Protein AF-0000000072250813 (afdb_homodimer)

InterPro domains:
  IPR006442 Type II toxin-antitoxin system, antitoxin Phd/YefM [PF02604] (1-56)
  IPR036165 YefM-like superfamily [SSF143120] (1-60)

pLDDT: mean 92.55, std 10.42, range [35.38, 98.5]

Nearest PDB structures (foldseek):
  4zm2-assembly1_B  TM=9.392E-01  e=2.083E-05  Punavirus P1
  3k33-assembly1_B-2  TM=9.148E-01  e=3.356E-05  Punavirus P1
  3k33-assembly1_C-2  TM=9.283E-01  e=1.845E-04  Punavirus P1
  4zlx-assembly1_B  TM=9.998E-01  e=5.493E-04  Punavirus P1
  3k33-assembly1_D-2  TM=9.605E-01  e=3.906E-04  Punavirus P1

Foldseek 3Di:
DAEEEPVVCVVPVVVQVVVQVVPDKYWYHYDVDDIDIDHDPVVVVVVVVVVVVVVVVVPPPD/DAEEEPVVCVVPVVVQVVCQVVPDKYWYHYDVDDIDIDHDPVVVVVVVVVVVVVVCVVVPPD

Secondary structure (DSSP, 8-state):
-EEEEHHHHHHTHHHHHHHHHTT--EEEEETTEEEEEEEEHHHHHHHHHHHHHHHHHHH---/-EEEEHHHHHHTHHHHHHHHHTT--EEEEETTEEEEEEEEHHHHHHHHHHHHHHHHHHH---

Radius of gyration: 15.54 Å; Cα contacts (8 Å, |Δi|>4): 182; chains: 2; bounding box: 32×51×37 Å

Structure (mmCIF, N/CA/C/O backbone):
data_AF-0000000072250813-model_v1
#
loop_
_entity.id
_entity.type
_entity.pdbx_description
1 polymer Antitoxin
#
loop_
_atom_site.group_PDB
_atom_site.id
_atom_site.type_symbol
_atom_site.label_atom_id
_atom_site.label_alt_id
_atom_site.label_comp_id
_atom_site.label_asym_id
_atom_site.label_entity_id
_atom_site.label_seq_id
_atom_site.pdbx_PDB_ins_code
_atom_site.Cartn_x
_atom_site.Cartn_y
_atom_site.Cartn_z
_atom_site.occupancy
_atom_site.B_iso_or_equiv
_atom_site.auth_seq_id
_atom_site.auth_comp_id
_atom_site.auth_asym_id
_atom_site.auth_atom_id
_atom_site.pdbx_PDB_model_num
ATOM 1 N N . MET A 1 1 ? 8.945 -2.422 9.586 1 83.25 1 MET A N 1
ATOM 2 C CA . MET A 1 1 ? 8.352 -2.754 8.297 1 83.25 1 MET A CA 1
ATOM 3 C C . MET A 1 1 ? 8.914 -4.066 7.758 1 83.25 1 MET A C 1
ATOM 5 O O . MET A 1 1 ? 10.117 -4.293 7.805 1 83.25 1 MET A O 1
ATOM 9 N N . GLU A 1 2 ? 8.039 -5.035 7.336 1 92.62 2 GLU A N 1
ATOM 10 C CA . GLU A 1 2 ? 8.453 -6.305 6.742 1 92.62 2 GLU A CA 1
ATOM 11 C C . GLU A 1 2 ? 8.789 -6.137 5.262 1 92.62 2 GLU A C 1
ATOM 13 O O . GLU A 1 2 ? 8.18 -5.32 4.57 1 92.62 2 GLU A O 1
ATOM 18 N N . GLN A 1 3 ? 9.781 -6.914 4.879 1 96.88 3 GLN A N 1
ATOM 19 C CA . GLN A 1 3 ? 10.133 -6.879 3.465 1 96.88 3 GLN A CA 1
ATOM 20 C C . GLN A 1 3 ? 10.141 -8.281 2.865 1 96.88 3 GLN A C 1
ATOM 22 O O . GLN A 1 3 ? 10.5 -9.25 3.537 1 96.88 3 GLN A O 1
ATOM 27 N N . ILE A 1 4 ? 9.75 -8.398 1.655 1 97.5 4 ILE A N 1
ATOM 28 C CA . ILE A 1 4 ? 9.68 -9.656 0.926 1 97.5 4 ILE A CA 1
ATOM 29 C C . ILE A 1 4 ? 9.969 -9.422 -0.553 1 97.5 4 ILE A C 1
ATOM 31 O O . ILE A 1 4 ? 9.688 -8.336 -1.078 1 97.5 4 ILE A O 1
ATOM 35 N N . ASN A 1 5 ? 10.609 -10.383 -1.228 1 97.69 5 ASN A N 1
ATOM 36 C CA . ASN A 1 5 ? 10.867 -10.172 -2.648 1 97.69 5 ASN A CA 1
ATOM 37 C C . ASN A 1 5 ? 9.641 -10.531 -3.494 1 97.69 5 ASN A C 1
ATOM 39 O O . ASN A 1 5 ? 8.688 -11.133 -2.994 1 97.69 5 ASN A O 1
ATOM 43 N N . TYR A 1 6 ? 9.672 -10.117 -4.656 1 96.75 6 TYR A N 1
ATOM 44 C CA . TYR A 1 6 ? 8.57 -10.266 -5.598 1 96.75 6 TYR A CA 1
ATOM 45 C C . TYR A 1 6 ? 8.102 -11.719 -5.668 1 96.75 6 TYR A C 1
ATOM 47 O O . TYR A 1 6 ? 6.914 -12 -5.512 1 96.75 6 TYR A O 1
ATOM 55 N N . ALA A 1 7 ? 9.07 -12.664 -5.883 1 95.69 7 ALA A N 1
ATOM 56 C CA . ALA A 1 7 ? 8.758 -14.078 -6.074 1 95.69 7 ALA A CA 1
ATOM 57 C C . ALA A 1 7 ? 8.047 -14.656 -4.852 1 95.69 7 ALA A C 1
ATOM 59 O O . ALA A 1 7 ? 7.02 -15.328 -4.984 1 95.69 7 ALA A O 1
ATOM 60 N N . ASN A 1 8 ? 8.547 -14.375 -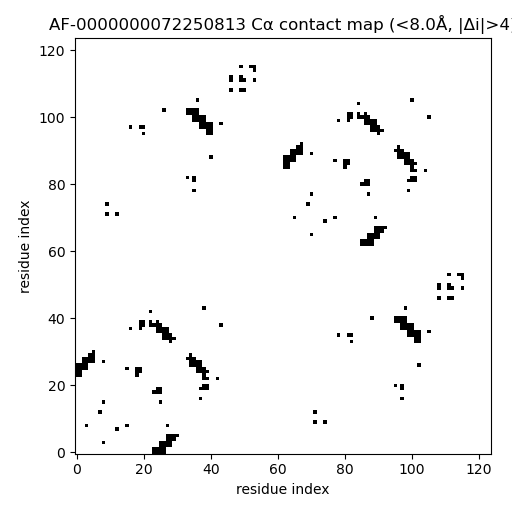3.701 1 96.94 8 ASN A N 1
ATOM 61 C CA . ASN A 1 8 ? 7.977 -14.891 -2.463 1 96.94 8 ASN A CA 1
ATOM 62 C C . ASN A 1 8 ? 6.637 -14.227 -2.15 1 96.94 8 ASN A C 1
ATOM 64 O O . ASN A 1 8 ? 5.719 -14.883 -1.648 1 96.94 8 ASN A O 1
ATOM 68 N N . ALA A 1 9 ? 6.504 -12.977 -2.441 1 97.31 9 ALA A N 1
ATOM 69 C CA . ALA A 1 9 ? 5.246 -12.266 -2.227 1 97.31 9 ALA A CA 1
ATOM 70 C C . ALA A 1 9 ? 4.125 -12.867 -3.07 1 97.31 9 ALA A C 1
ATOM 72 O O . ALA A 1 9 ? 3.021 -13.094 -2.572 1 97.31 9 ALA A O 1
ATOM 73 N N . ARG A 1 10 ? 4.492 -13.062 -4.32 1 94.88 10 ARG A N 1
ATOM 74 C CA . ARG A 1 10 ? 3.51 -13.648 -5.227 1 94.88 10 ARG A CA 1
ATOM 75 C C . ARG A 1 10 ? 3.092 -15.039 -4.766 1 94.88 10 ARG A C 1
ATOM 77 O O . ARG A 1 10 ? 1.902 -15.359 -4.758 1 94.88 10 ARG A O 1
ATOM 84 N N . SER A 1 11 ? 4.008 -15.844 -4.34 1 95.81 11 SER A N 1
ATOM 85 C CA . SER A 1 11 ? 3.738 -17.234 -3.975 1 95.81 11 SER A CA 1
ATOM 86 C C . SER A 1 11 ? 2.973 -17.312 -2.66 1 95.81 11 SER A C 1
ATOM 88 O O . SER A 1 11 ? 2.242 -18.281 -2.424 1 95.81 11 SER A O 1
ATOM 90 N N . GLN A 1 12 ? 3.178 -16.344 -1.8 1 96.31 12 GLN A N 1
ATOM 91 C CA . GLN A 1 12 ? 2.51 -16.328 -0.503 1 96.31 12 GLN A CA 1
ATOM 92 C C . GLN A 1 12 ? 1.625 -15.102 -0.352 1 96.31 12 GLN A C 1
ATOM 94 O O . GLN A 1 12 ? 1.564 -14.5 0.724 1 96.31 12 GLN A O 1
ATOM 99 N N . PHE A 1 13 ? 0.929 -14.781 -1.317 1 96.62 13 PHE A N 1
ATOM 100 C CA . PHE A 1 13 ? 0.201 -13.516 -1.39 1 96.62 13 PHE A CA 1
ATOM 101 C C . PHE A 1 13 ? -0.868 -13.445 -0.306 1 96.62 13 PHE A C 1
ATOM 103 O O . PHE A 1 13 ? -1.038 -12.406 0.337 1 96.62 13 PHE A O 1
ATOM 110 N N . SER A 1 14 ? -1.554 -14.492 -0.094 1 95 14 SER A N 1
ATOM 111 C CA . SER A 1 14 ? -2.588 -14.516 0.935 1 95 14 SER A CA 1
ATOM 112 C C . SER A 1 14 ? -2.012 -14.195 2.309 1 95 14 SER A C 1
ATOM 114 O O . SER A 1 14 ? -2.592 -13.414 3.062 1 95 14 SER A O 1
ATOM 116 N N . LYS A 1 15 ? -0.861 -14.789 2.643 1 95.75 15 LYS A N 1
ATOM 117 C CA . LYS A 1 15 ? -0.196 -14.539 3.918 1 95.75 15 LYS A CA 1
ATOM 118 C C . LYS A 1 15 ? 0.239 -13.078 4.035 1 95.75 15 LYS A C 1
ATOM 120 O O . LYS A 1 15 ? 0.117 -12.469 5.102 1 95.75 15 LYS A O 1
ATOM 125 N N . VAL A 1 16 ? 0.756 -12.555 2.979 1 96.69 16 VAL A N 1
ATOM 126 C CA . VAL A 1 16 ? 1.194 -11.164 2.947 1 96.69 16 VAL A CA 1
ATOM 127 C C . VAL A 1 16 ? 0.007 -10.234 3.211 1 96.69 16 VAL A C 1
ATOM 129 O O . VAL A 1 16 ? 0.104 -9.305 4.012 1 96.69 16 VAL A O 1
ATOM 132 N N . MET A 1 17 ? -1.077 -10.508 2.582 1 96.31 17 MET A N 1
ATOM 133 C CA . MET A 1 17 ? -2.279 -9.695 2.758 1 96.31 17 MET A CA 1
ATOM 134 C C . MET A 1 17 ? -2.758 -9.742 4.203 1 96.31 17 MET A C 1
ATOM 136 O O . MET A 1 17 ? -3.156 -8.719 4.762 1 96.31 17 MET A O 1
ATOM 140 N N . GLU A 1 18 ? -2.736 -10.914 4.789 1 95.06 18 GLU A N 1
ATOM 141 C CA . GLU A 1 18 ? -3.166 -11.062 6.176 1 95.06 18 GLU A CA 1
ATOM 142 C C . GLU A 1 18 ?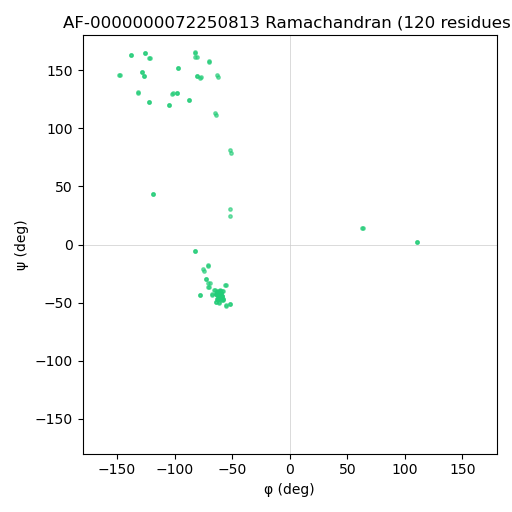 -2.297 -10.227 7.117 1 95.06 18 GLU A C 1
ATOM 144 O O . GLU A 1 18 ? -2.797 -9.648 8.086 1 95.06 18 GLU A O 1
ATOM 149 N N . ARG A 1 19 ? -1.044 -10.203 6.871 1 95.38 19 ARG A N 1
ATOM 150 C CA . ARG A 1 19 ? -0.118 -9.406 7.668 1 95.38 19 ARG A CA 1
ATOM 151 C C . ARG A 1 19 ? -0.463 -7.926 7.594 1 95.38 19 ARG A C 1
ATOM 153 O O . ARG A 1 19 ? -0.404 -7.215 8.602 1 95.38 19 ARG A O 1
ATOM 160 N N . VAL A 1 20 ? -0.786 -7.52 6.445 1 96.31 20 VAL A N 1
ATOM 161 C CA . VAL A 1 20 ? -1.133 -6.125 6.199 1 96.31 20 VAL A CA 1
ATOM 162 C C . VAL A 1 20 ? -2.412 -5.77 6.953 1 96.31 20 VAL A C 1
ATOM 164 O O . VAL A 1 20 ? -2.525 -4.676 7.516 1 96.31 20 VAL A O 1
ATOM 167 N N . LEU A 1 21 ? -3.336 -6.656 6.984 1 95.62 21 LEU A N 1
ATOM 168 C CA . LEU A 1 21 ? -4.617 -6.418 7.641 1 95.62 21 LEU A CA 1
ATOM 169 C C . LEU A 1 21 ? -4.449 -6.383 9.156 1 95.62 21 LEU A C 1
ATOM 171 O O . LEU A 1 21 ? -5.305 -5.848 9.867 1 95.62 21 LEU A O 1
ATOM 175 N N . LEU A 1 22 ? -3.312 -6.934 9.602 1 93.94 22 LEU A N 1
ATOM 176 C CA . LEU A 1 22 ? -2.996 -6.871 11.023 1 93.94 22 LEU A CA 1
ATOM 177 C C . LEU A 1 22 ? -2.359 -5.531 11.383 1 93.94 22 LEU A C 1
ATOM 179 O O . LEU A 1 22 ? -2.086 -5.262 12.555 1 93.94 22 LEU A O 1
ATOM 183 N N . GLY A 1 23 ? -2.115 -4.746 10.375 1 92.19 23 GLY A N 1
ATOM 184 C CA . GLY A 1 23 ? -1.635 -3.4 10.656 1 92.19 23 GLY A CA 1
ATOM 185 C C . GLY A 1 23 ? -0.187 -3.189 10.25 1 92.19 23 GLY A C 1
ATOM 186 O O . GLY A 1 23 ? 0.358 -2.098 10.422 1 92.19 23 GLY A O 1
ATOM 187 N N . TYR A 1 24 ? 0.401 -4.18 9.68 1 93.56 24 TYR A N 1
ATOM 188 C CA . TYR A 1 24 ? 1.808 -4.09 9.305 1 93.56 24 TYR A CA 1
ATOM 189 C C . TYR A 1 24 ? 1.958 -3.836 7.809 1 93.56 24 TYR A C 1
ATOM 191 O O . TYR A 1 24 ? 1.367 -4.547 6.988 1 93.56 24 TYR A O 1
ATOM 199 N N . ALA A 1 25 ? 2.738 -2.846 7.461 1 97.44 25 ALA A N 1
ATOM 200 C CA . ALA A 1 25 ? 3.066 -2.629 6.055 1 97.44 25 ALA A CA 1
ATOM 201 C C . ALA A 1 25 ? 4.117 -3.625 5.574 1 97.44 25 ALA A C 1
ATOM 203 O O . ALA A 1 25 ? 5.02 -3.994 6.332 1 97.44 25 ALA A O 1
ATOM 204 N N . VAL A 1 26 ? 3.92 -4.023 4.285 1 98.25 26 VAL A N 1
ATOM 205 C CA . VAL A 1 26 ? 4.875 -4.977 3.73 1 98.25 26 VAL A CA 1
ATOM 206 C C . VAL A 1 26 ? 5.516 -4.391 2.473 1 98.25 26 VAL A C 1
ATOM 208 O O . VAL A 1 26 ? 4.816 -4.043 1.518 1 98.25 26 VAL A O 1
ATOM 211 N N . LYS A 1 27 ? 6.848 -4.297 2.502 1 98.44 27 LYS A N 1
ATOM 212 C CA . LYS A 1 27 ? 7.602 -3.842 1.336 1 98.44 27 LYS A CA 1
ATOM 213 C C . LYS A 1 27 ? 7.941 -5.008 0.414 1 98.44 27 LYS A C 1
ATOM 215 O O . LYS A 1 27 ? 8.508 -6.012 0.855 1 98.44 27 LYS A O 1
ATOM 220 N N . ILE A 1 28 ? 7.543 -4.875 -0.806 1 98.31 28 ILE A N 1
ATOM 221 C CA . ILE A 1 28 ? 7.832 -5.895 -1.807 1 98.31 28 ILE A CA 1
ATOM 222 C C . ILE A 1 28 ? 8.938 -5.41 -2.738 1 98.31 28 ILE A C 1
ATOM 224 O O . ILE A 1 28 ? 8.773 -4.414 -3.441 1 98.31 28 ILE A O 1
ATOM 228 N N . THR A 1 29 ? 10.016 -6.117 -2.775 1 97.94 29 THR A N 1
ATOM 229 C CA . THR A 1 29 ? 11.18 -5.727 -3.562 1 97.94 29 THR A CA 1
ATOM 230 C C . THR A 1 29 ? 11.188 -6.449 -4.906 1 97.94 29 THR A C 1
ATOM 232 O O . THR A 1 29 ? 10.672 -7.562 -5.023 1 97.94 29 THR A O 1
ATOM 235 N N . ARG A 1 30 ? 11.797 -5.77 -5.848 1 94.62 30 ARG A N 1
ATOM 236 C CA . ARG A 1 30 ? 11.945 -6.309 -7.199 1 94.62 30 ARG A CA 1
ATOM 237 C C . ARG A 1 30 ? 13.398 -6.246 -7.656 1 94.62 30 ARG A C 1
ATOM 239 O O . ARG A 1 30 ? 14.148 -5.367 -7.238 1 94.62 30 ARG A O 1
ATOM 246 N N . LYS A 1 31 ? 13.711 -7.16 -8.43 1 92 31 LYS A N 1
ATOM 247 C CA . LYS A 1 31 ? 15.086 -7.168 -8.922 1 92 31 LYS A CA 1
ATOM 248 C C . LYS A 1 31 ? 15.367 -5.941 -9.781 1 92 31 LYS A C 1
ATOM 250 O O . LYS A 1 31 ? 14.727 -5.738 -10.82 1 92 31 LYS A O 1
ATOM 255 N N . GLU A 1 32 ? 16.203 -5.074 -9.328 1 91 32 GLU A N 1
ATOM 256 C CA . GLU A 1 32 ? 16.703 -3.893 -10.031 1 91 32 GLU A CA 1
ATOM 257 C C . GLU A 1 32 ? 15.562 -2.926 -10.352 1 91 32 GLU A C 1
ATOM 259 O O . GLU A 1 32 ? 15.641 -2.16 -11.312 1 91 32 GLU A O 1
ATOM 264 N N . LYS A 1 33 ? 14.492 -3.139 -9.742 1 91.06 33 LYS A N 1
ATOM 265 C CA . LYS A 1 33 ? 13.352 -2.248 -9.938 1 91.06 33 LYS A CA 1
ATOM 266 C C . LYS A 1 33 ? 12.906 -1.627 -8.617 1 91.06 33 LYS A C 1
ATOM 268 O O . LYS A 1 33 ? 13.297 -2.09 -7.547 1 91.06 33 LYS A O 1
ATOM 273 N N . ASP A 1 34 ? 12.195 -0.57 -8.766 1 94.19 34 ASP A N 1
ATOM 274 C CA . ASP A 1 34 ? 11.695 0.108 -7.578 1 94.19 34 ASP A CA 1
ATOM 275 C C . ASP A 1 34 ? 10.742 -0.791 -6.793 1 94.19 34 ASP A C 1
ATOM 277 O O . ASP A 1 34 ? 9.938 -1.52 -7.387 1 94.19 34 ASP A O 1
ATOM 281 N N . ALA A 1 35 ? 10.789 -0.651 -5.52 1 97.31 35 ALA A N 1
ATOM 282 C CA . ALA A 1 35 ? 9.938 -1.441 -4.637 1 97.31 35 ALA A CA 1
ATOM 283 C C . ALA A 1 35 ? 8.547 -0.831 -4.527 1 97.31 35 ALA A C 1
ATOM 285 O O . ALA A 1 35 ? 8.336 0.327 -4.898 1 97.31 35 ALA A O 1
ATOM 286 N N . VAL A 1 36 ? 7.605 -1.675 -4.07 1 98.06 36 VAL A N 1
ATOM 287 C CA . VAL A 1 36 ? 6.246 -1.244 -3.766 1 98.06 36 VAL A CA 1
ATOM 288 C C . VAL A 1 36 ? 5.887 -1.64 -2.336 1 98.06 36 VAL A C 1
ATOM 290 O O . VAL A 1 36 ? 6.586 -2.445 -1.714 1 98.06 36 VAL A O 1
ATOM 293 N N . VAL A 1 37 ? 4.844 -1.063 -1.819 1 98.25 37 VAL A N 1
ATOM 294 C CA . VAL A 1 37 ? 4.445 -1.317 -0.438 1 98.25 37 VAL A CA 1
ATOM 295 C C . VAL A 1 37 ? 2.953 -1.631 -0.376 1 98.25 37 VAL A C 1
ATOM 297 O O . VAL A 1 37 ? 2.143 -0.937 -0.993 1 98.25 37 VAL A O 1
ATOM 300 N N . LEU A 1 38 ? 2.658 -2.682 0.291 1 98.5 38 LEU A N 1
ATOM 301 C CA . LEU A 1 38 ? 1.278 -3.096 0.527 1 98.5 38 LEU A CA 1
ATOM 302 C C . LEU A 1 38 ? 0.801 -2.637 1.901 1 98.5 38 LEU A C 1
ATOM 304 O O . LEU A 1 38 ? 1.485 -2.852 2.904 1 98.5 38 LEU A O 1
ATOM 308 N N . ILE A 1 39 ? -0.375 -1.999 1.916 1 97.62 39 ILE A N 1
ATOM 309 C CA . ILE A 1 39 ? -0.957 -1.5 3.158 1 97.62 39 ILE A CA 1
ATOM 310 C C . ILE A 1 39 ? -2.455 -1.794 3.18 1 97.62 39 ILE A C 1
ATOM 312 O O . ILE A 1 39 ? -3.049 -2.102 2.145 1 97.62 39 ILE A O 1
ATOM 316 N N . SER A 1 40 ? -3.051 -1.72 4.371 1 97.69 40 SER A N 1
ATOM 317 C CA . SER A 1 40 ? -4.492 -1.917 4.465 1 97.69 40 SER A CA 1
ATOM 318 C C . SER A 1 40 ? -5.254 -0.748 3.848 1 97.69 40 SER A C 1
ATOM 320 O O . SER A 1 40 ? -4.719 0.359 3.74 1 97.69 40 SER A O 1
ATOM 322 N N . GLU A 1 41 ? -6.449 -1.033 3.475 1 96.88 41 GLU A N 1
ATOM 323 C CA . GLU A 1 41 ? -7.293 0.055 2.988 1 96.88 41 GLU A CA 1
ATOM 324 C C . GLU A 1 41 ? -7.449 1.146 4.043 1 96.88 41 GLU A C 1
ATOM 326 O O . GLU A 1 41 ? -7.434 2.336 3.719 1 96.88 41 GLU A O 1
ATOM 331 N N . LYS A 1 42 ? -7.586 0.741 5.242 1 95.5 42 LYS A N 1
ATOM 332 C CA . LYS A 1 42 ? -7.719 1.69 6.344 1 95.5 42 LYS A CA 1
ATOM 333 C C . LYS A 1 42 ? -6.508 2.619 6.418 1 95.5 42 LYS A C 1
ATOM 335 O O . LYS A 1 42 ? -6.66 3.836 6.539 1 95.5 42 LYS A O 1
ATOM 340 N N . ALA A 1 43 ? -5.371 2.066 6.355 1 95.31 43 ALA A N 1
ATOM 341 C CA . ALA A 1 43 ? -4.137 2.848 6.391 1 95.31 43 ALA A CA 1
ATOM 342 C C . ALA A 1 43 ? -4.07 3.816 5.215 1 95.31 43 ALA A C 1
ATOM 344 O O . ALA A 1 43 ? -3.629 4.957 5.367 1 95.31 43 ALA A O 1
ATOM 345 N N . TYR A 1 44 ? -4.492 3.355 4.113 1 96.31 44 TYR A N 1
ATOM 346 C CA . TYR A 1 44 ? -4.477 4.195 2.922 1 96.31 44 TYR A CA 1
ATOM 347 C C . TYR A 1 44 ? -5.387 5.406 3.096 1 96.31 44 TYR A C 1
ATOM 349 O O . TYR A 1 44 ? -5.039 6.516 2.691 1 96.31 44 TYR A O 1
ATOM 357 N N . LEU A 1 45 ? -6.52 5.184 3.652 1 95.44 45 LEU A N 1
ATOM 358 C CA . LEU A 1 45 ? -7.449 6.277 3.914 1 95.44 45 LEU A CA 1
ATOM 359 C C . LEU A 1 45 ? -6.848 7.277 4.895 1 95.44 45 LEU A C 1
ATOM 361 O O . LEU A 1 45 ? -7.016 8.492 4.734 1 95.44 45 LEU A O 1
ATOM 365 N N . GLU A 1 46 ? -6.191 6.75 5.867 1 93.75 46 GLU A N 1
ATOM 366 C CA . GLU A 1 46 ? -5.473 7.621 6.797 1 93.75 46 GLU A CA 1
ATOM 367 C C . GLU A 1 46 ? -4.434 8.469 6.066 1 93.75 46 GLU A C 1
ATOM 369 O O . GLU A 1 46 ? -4.27 9.648 6.367 1 93.75 46 GLU A O 1
ATOM 374 N N . TYR A 1 47 ? -3.693 7.844 5.176 1 94.12 47 TYR A N 1
ATOM 375 C CA . TYR A 1 47 ? -2.715 8.516 4.332 1 94.12 47 TYR A CA 1
ATOM 376 C C . TYR A 1 47 ? -3.359 9.656 3.553 1 94.12 47 TYR A C 1
ATOM 378 O O . TYR A 1 47 ? -2.887 10.797 3.6 1 94.12 47 TYR A O 1
ATOM 386 N N . LYS A 1 48 ? -4.418 9.383 2.861 1 94.81 48 LYS A N 1
ATOM 387 C CA . LYS A 1 48 ? -5.094 10.398 2.066 1 94.81 48 LYS A CA 1
ATOM 388 C C . LYS A 1 48 ? -5.578 11.555 2.945 1 94.81 48 LYS A C 1
ATOM 390 O O . LYS A 1 48 ? -5.461 12.719 2.568 1 94.81 48 LYS A O 1
ATOM 395 N N . ASN A 1 49 ? -6.098 11.242 4.074 1 95.81 49 ASN A N 1
ATOM 396 C CA . ASN A 1 49 ? -6.566 12.25 5.02 1 95.81 49 ASN A CA 1
ATOM 397 C C . ASN A 1 49 ? -5.418 13.125 5.52 1 95.81 49 ASN A C 1
ATOM 399 O O . ASN A 1 49 ? -5.559 14.344 5.613 1 95.81 49 ASN A O 1
ATOM 403 N N . ALA A 1 50 ? -4.387 12.422 5.867 1 94.62 50 ALA A N 1
ATOM 404 C CA . ALA A 1 50 ? -3.207 13.141 6.344 1 94.62 50 ALA A CA 1
ATOM 405 C C . ALA A 1 50 ? -2.701 14.117 5.289 1 94.62 50 ALA A C 1
ATOM 407 O O . ALA A 1 50 ? -2.365 15.266 5.602 1 94.62 50 ALA A O 1
ATOM 408 N N . MET A 1 51 ? -2.598 13.625 4.055 1 93.5 51 MET A N 1
ATOM 409 C CA . MET A 1 51 ? -2.141 14.469 2.959 1 93.5 51 MET A CA 1
ATOM 410 C C . MET A 1 51 ? -3.078 15.656 2.756 1 93.5 51 MET A C 1
ATOM 412 O O . MET A 1 51 ? -2.627 16.781 2.531 1 93.5 51 MET A O 1
ATOM 416 N N . PHE A 1 52 ? -4.301 15.391 2.854 1 94.5 52 PHE A N 1
ATOM 417 C CA . PHE A 1 52 ? -5.309 16.438 2.691 1 94.5 52 PHE A CA 1
ATOM 418 C C . PHE A 1 52 ? -5.18 17.484 3.781 1 94.5 52 PHE A C 1
ATOM 420 O O . PHE A 1 52 ? -5.145 18.688 3.492 1 94.5 52 PHE A O 1
ATOM 427 N N . GLU A 1 53 ? -5.098 17.062 5.012 1 93.38 53 GLU A N 1
ATOM 428 C CA . GLU A 1 53 ? -4.988 17.953 6.168 1 93.38 53 GLU A CA 1
ATOM 429 C C . GLU A 1 53 ? -3.703 18.766 6.105 1 93.38 53 GLU A C 1
ATOM 431 O O . GLU A 1 53 ? -3.715 19.969 6.398 1 93.38 53 GLU A O 1
ATOM 436 N N . LEU A 1 54 ? -2.719 18.125 5.777 1 93.06 54 LEU A N 1
ATOM 437 C CA . LEU A 1 54 ? -1.433 18.797 5.684 1 93.06 54 LEU A CA 1
ATOM 438 C C . LEU A 1 54 ? -1.48 19.906 4.637 1 93.06 54 LEU A C 1
ATOM 440 O O . LEU A 1 54 ? -0.968 21 4.863 1 93.06 54 LEU A O 1
ATOM 444 N N . ASN A 1 55 ? -1.972 19.531 3.436 1 90.69 55 ASN A N 1
ATOM 445 C CA . ASN A 1 55 ? -2.107 20.516 2.363 1 90.69 55 ASN A CA 1
ATOM 446 C C . ASN A 1 55 ? -2.951 21.703 2.801 1 90.69 55 ASN A C 1
ATOM 448 O O . ASN A 1 55 ? -2.645 22.844 2.457 1 90.69 55 ASN A O 1
ATOM 452 N N . LYS A 1 56 ? -3.947 21.5 3.607 1 90.06 56 LYS A N 1
ATOM 453 C CA . LYS A 1 56 ? -4.801 22.547 4.137 1 90.06 56 LYS A CA 1
ATOM 454 C C . LYS A 1 56 ? -4.023 23.453 5.09 1 90.06 56 LYS A C 1
ATOM 456 O O . LYS A 1 56 ? -4.199 24.672 5.082 1 90.06 56 LYS A O 1
ATOM 461 N N . LEU A 1 57 ? -3.27 22.859 5.867 1 86 57 LEU A N 1
ATOM 462 C CA . LEU A 1 57 ? -2.498 23.594 6.863 1 86 57 LEU A CA 1
ATOM 463 C C . LEU A 1 57 ? -1.385 24.406 6.207 1 86 57 LEU A C 1
ATOM 465 O O . LEU A 1 57 ? -1.051 25.5 6.668 1 86 57 LEU A O 1
ATOM 469 N N . LYS A 1 58 ? -0.88 23.859 5.156 1 84 58 LYS A N 1
ATOM 470 C CA . LYS A 1 58 ? 0.21 24.531 4.457 1 84 58 LYS A CA 1
ATOM 471 C C . LYS A 1 58 ? -0.314 25.688 3.602 1 84 58 LYS A C 1
ATOM 473 O O . LYS A 1 58 ? 0.384 26.688 3.395 1 84 58 LYS A O 1
ATOM 478 N N . ASN A 1 59 ? -1.313 25.391 2.988 1 83.12 59 ASN A N 1
ATOM 479 C CA . ASN A 1 59 ? -1.881 26.438 2.145 1 83.12 59 ASN A CA 1
ATOM 480 C C . ASN A 1 59 ? -2.594 27.5 2.973 1 83.12 59 ASN A C 1
ATOM 482 O O . ASN A 1 59 ? -3.076 28.5 2.432 1 83.12 59 ASN A O 1
ATOM 486 N N . LYS A 1 60 ? -3.045 27.188 4.238 1 65.44 60 LYS A N 1
ATOM 487 C CA . LYS A 1 60 ? -3.615 28.234 5.086 1 65.44 60 LYS A CA 1
ATOM 488 C C . LYS A 1 60 ? -2.678 29.422 5.191 1 65.44 60 LYS A C 1
ATOM 490 O O . LYS A 1 60 ? -2.576 30.047 6.25 1 65.44 60 LYS A O 1
ATOM 495 N N . ASP A 1 61 ? -1.872 29.781 4.27 1 50.12 61 ASP A N 1
ATOM 496 C CA . ASP A 1 61 ? -1.563 31.203 4.289 1 50.12 61 ASP A CA 1
ATOM 497 C C . ASP A 1 61 ? -2.84 32.062 4.305 1 50.12 61 ASP A C 1
ATOM 499 O O . ASP A 1 61 ? -3.682 31.922 3.412 1 50.12 61 ASP A O 1
ATOM 503 N N . PHE A 1 62 ? -3.41 32.219 5.461 1 35.38 62 PHE A N 1
ATOM 504 C CA . PHE A 1 62 ? -4.219 33.406 5.727 1 35.38 62 PHE A CA 1
ATOM 5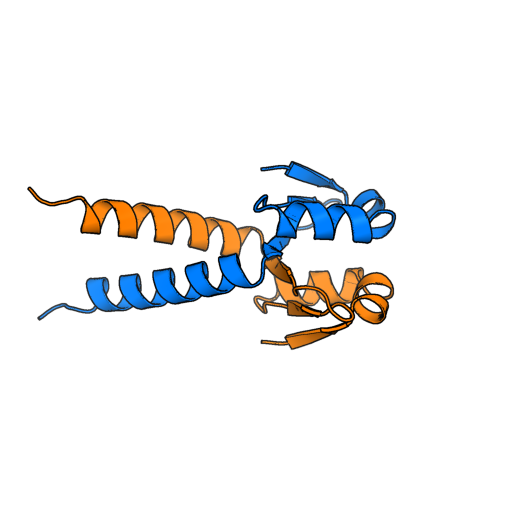05 C C . PHE A 1 62 ? -3.426 34.688 5.438 1 35.38 62 PHE A C 1
ATOM 507 O O . PHE A 1 62 ? -2.193 34.656 5.465 1 35.38 62 PHE A O 1
ATOM 514 N N . MET B 1 1 ? -8.664 5.84 -8.344 1 83.25 1 MET B N 1
ATOM 515 C CA . MET B 1 1 ? -8 4.652 -7.805 1 83.25 1 MET B CA 1
ATOM 516 C C . MET B 1 1 ? -8.469 3.396 -8.531 1 83.25 1 MET B C 1
ATOM 518 O O . MET B 1 1 ? -9.664 3.225 -8.773 1 83.25 1 MET B O 1
ATOM 522 N N . GLU B 1 2 ? -7.539 2.527 -9.031 1 92.62 2 GLU B N 1
ATOM 523 C CA . GLU B 1 2 ? -7.863 1.261 -9.68 1 92.62 2 GLU B CA 1
ATOM 524 C C . GLU B 1 2 ? -8.164 0.175 -8.656 1 92.62 2 GLU B C 1
ATOM 526 O O . GLU B 1 2 ? -7.582 0.157 -7.57 1 92.62 2 GLU B O 1
ATOM 531 N N . GLN B 1 3 ? -9.094 -0.653 -9.078 1 96.81 3 GLN B N 1
ATOM 532 C CA . GLN B 1 3 ? -9.414 -1.772 -8.195 1 96.81 3 GLN B CA 1
ATOM 533 C C . GLN B 1 3 ? -9.32 -3.102 -8.938 1 96.81 3 GLN B C 1
ATOM 535 O O . GLN B 1 3 ? -9.656 -3.182 -10.117 1 96.81 3 GLN B O 1
ATOM 540 N N . ILE B 1 4 ? -8.898 -4.113 -8.281 1 97.5 4 ILE B N 1
ATOM 541 C CA . ILE B 1 4 ? -8.727 -5.457 -8.836 1 97.5 4 ILE B CA 1
ATOM 542 C C . ILE B 1 4 ? -8.992 -6.496 -7.746 1 97.5 4 ILE B C 1
ATOM 544 O O . ILE B 1 4 ? -8.758 -6.238 -6.562 1 97.5 4 ILE B O 1
ATOM 548 N N . ASN B 1 5 ? -9.562 -7.664 -8.117 1 97.69 5 ASN B N 1
ATOM 549 C CA . ASN B 1 5 ? -9.781 -8.672 -7.086 1 97.69 5 ASN B CA 1
ATOM 550 C C . ASN B 1 5 ? -8.523 -9.492 -6.816 1 97.69 5 ASN B C 1
ATOM 552 O O . ASN B 1 5 ? -7.547 -9.398 -7.566 1 97.69 5 ASN B O 1
ATOM 556 N N . TYR B 1 6 ? -8.547 -10.156 -5.789 1 96.75 6 TYR B N 1
ATOM 557 C CA . TYR B 1 6 ? -7.414 -10.93 -5.305 1 96.75 6 TYR B CA 1
ATOM 558 C C . TYR B 1 6 ? -6.867 -11.844 -6.402 1 96.75 6 TYR B C 1
ATOM 560 O O . TYR B 1 6 ? -5.672 -11.82 -6.695 1 96.75 6 TYR B O 1
ATOM 568 N N . ALA B 1 7 ? -7.77 -12.641 -7.043 1 95.69 7 ALA B N 1
ATOM 569 C CA . ALA B 1 7 ? -7.379 -13.641 -8.039 1 95.69 7 ALA B CA 1
ATOM 570 C C . ALA B 1 7 ? -6.672 -12.984 -9.219 1 95.69 7 ALA B C 1
ATOM 572 O O . ALA B 1 7 ? 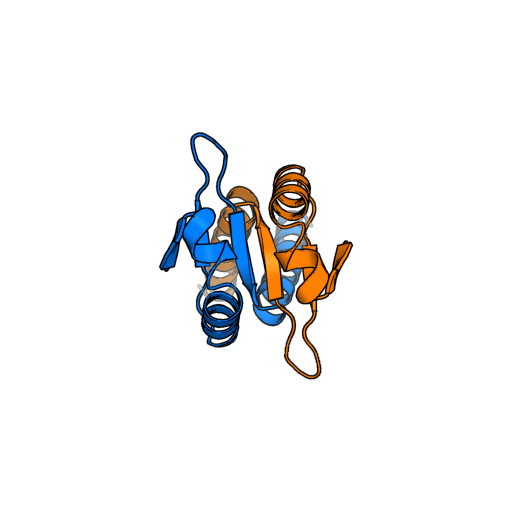-5.609 -13.438 -9.648 1 95.69 7 ALA B O 1
ATOM 573 N N . ASN B 1 8 ? -7.227 -11.93 -9.711 1 97 8 ASN B N 1
ATOM 574 C CA . ASN B 1 8 ? -6.656 -11.227 -10.859 1 97 8 ASN B CA 1
ATOM 575 C C . ASN B 1 8 ? -5.363 -10.508 -10.492 1 97 8 ASN B C 1
ATOM 577 O O . ASN B 1 8 ? -4.426 -10.461 -11.289 1 97 8 ASN B O 1
ATOM 581 N N . ALA B 1 9 ? -5.289 -9.969 -9.312 1 97.31 9 ALA B N 1
ATOM 582 C CA . ALA B 1 9 ? -4.074 -9.297 -8.844 1 97.31 9 ALA B CA 1
ATOM 583 C C . ALA B 1 9 ? -2.902 -10.273 -8.781 1 97.31 9 ALA B C 1
ATOM 585 O O . ALA B 1 9 ? -1.8 -9.953 -9.234 1 97.31 9 ALA B O 1
ATOM 586 N N . ARG B 1 10 ? -3.221 -11.398 -8.188 1 94.88 10 ARG B N 1
ATOM 587 C CA . ARG B 1 10 ? -2.182 -12.422 -8.07 1 94.88 10 ARG B CA 1
ATOM 588 C C . ARG B 1 10 ? -1.702 -12.875 -9.445 1 94.88 10 ARG B C 1
ATOM 590 O O . ARG B 1 10 ? -0.498 -13 -9.68 1 94.88 10 ARG B O 1
ATOM 597 N N . SER B 1 11 ? -2.59 -13.078 -10.359 1 95.88 11 SER B N 1
ATOM 598 C CA . SER B 1 11 ? -2.258 -13.617 -11.672 1 95.88 11 SER B CA 1
ATOM 599 C C . SER B 1 11 ? -1.525 -12.578 -12.523 1 95.88 11 SER B C 1
ATOM 601 O O . SER B 1 11 ? -0.745 -12.938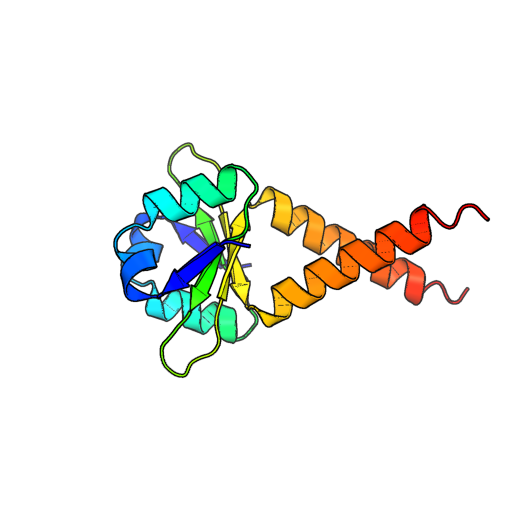 -13.406 1 95.88 11 SER B O 1
ATOM 603 N N . GLN B 1 12 ? -1.81 -11.312 -12.297 1 96.31 12 GLN B N 1
ATOM 604 C CA . GLN B 1 12 ? -1.182 -10.242 -13.055 1 96.31 12 GLN B CA 1
ATOM 605 C C . GLN B 1 12 ? -0.372 -9.32 -12.148 1 96.31 12 GLN B C 1
ATOM 607 O O . GLN B 1 12 ? -0.375 -8.102 -12.328 1 96.31 12 GLN B O 1
ATOM 612 N N . PHE B 1 13 ? 0.332 -9.859 -11.281 1 96.69 13 PHE B N 1
ATOM 613 C CA . PHE B 1 13 ? 0.99 -9.109 -10.219 1 96.69 13 PHE B CA 1
ATOM 614 C C . PHE B 1 13 ? 2.027 -8.148 -10.789 1 96.69 13 PHE B C 1
ATOM 616 O O . PHE B 1 13 ? 2.125 -7 -10.359 1 96.69 13 PHE B O 1
ATOM 623 N N . SER B 1 14 ? 2.764 -8.586 -11.727 1 95 14 SER B N 1
ATOM 624 C CA . SER B 1 14 ? 3.773 -7.73 -12.344 1 95 14 SER B CA 1
ATOM 625 C C . SER B 1 14 ? 3.145 -6.48 -12.945 1 95 14 SER B C 1
ATOM 627 O O . SER B 1 14 ? 3.662 -5.375 -12.773 1 95 14 SER B O 1
ATOM 629 N N . LYS B 1 15 ? 2.018 -6.641 -13.656 1 95.81 15 LYS B N 1
ATOM 630 C CA . LYS B 1 15 ? 1.309 -5.516 -14.258 1 95.81 15 LYS B CA 1
ATOM 631 C C . LYS B 1 15 ? 0.788 -4.559 -13.188 1 95.81 15 LYS B C 1
ATOM 633 O O . LYS B 1 15 ? 0.849 -3.34 -13.359 1 95.81 15 LYS B O 1
ATOM 638 N N . VAL B 1 16 ? 0.275 -5.098 -12.125 1 96.75 16 VAL B N 1
ATOM 639 C CA . VAL B 1 16 ? -0.24 -4.301 -11.023 1 96.75 16 VAL B CA 1
ATOM 640 C C . VAL B 1 16 ? 0.887 -3.465 -10.414 1 96.75 16 VAL B C 1
ATOM 642 O O . VAL B 1 16 ? 0.717 -2.27 -10.172 1 96.75 16 VAL B O 1
ATOM 645 N N . MET B 1 17 ? 2.006 -4.07 -10.219 1 96.44 17 MET B N 1
ATOM 646 C CA . MET B 1 17 ? 3.154 -3.371 -9.656 1 96.44 17 MET B CA 1
ATOM 647 C C . MET B 1 17 ? 3.6 -2.229 -10.562 1 96.44 17 MET B C 1
ATOM 649 O O . MET B 1 17 ? 3.938 -1.145 -10.078 1 96.44 17 MET B O 1
ATOM 653 N N . GLU B 1 18 ? 3.615 -2.477 -11.852 1 95.19 18 GLU B N 1
ATOM 654 C CA . GLU B 1 18 ? 4.016 -1.441 -12.797 1 95.19 18 GLU B CA 1
ATOM 655 C C . GLU B 1 18 ? 3.082 -0.238 -12.734 1 95.19 18 GLU B C 1
ATOM 657 O O . GLU B 1 18 ? 3.525 0.907 -12.852 1 95.19 18 GLU B O 1
ATOM 662 N N . ARG B 1 19 ? 1.823 -0.482 -12.594 1 95.44 19 ARG B N 1
ATOM 663 C CA . ARG B 1 19 ? 0.837 0.586 -12.469 1 95.44 19 ARG B CA 1
ATOM 664 C C . ARG B 1 19 ? 1.107 1.441 -11.234 1 95.44 19 ARG B C 1
ATOM 666 O O . ARG B 1 19 ? 0.98 2.668 -11.281 1 95.44 19 ARG B O 1
ATOM 673 N N . VAL B 1 20 ? 1.441 0.795 -10.211 1 96.44 20 VAL B N 1
ATOM 674 C CA . VAL B 1 20 ? 1.722 1.465 -8.945 1 96.44 20 VAL B CA 1
ATOM 675 C C . VAL B 1 20 ? 2.961 2.344 -9.086 1 96.44 20 VAL B C 1
ATOM 677 O O . VAL B 1 20 ? 3.006 3.457 -8.562 1 96.44 20 VAL B O 1
ATOM 680 N N . LEU B 1 21 ? 3.934 1.875 -9.789 1 95.62 21 LEU B N 1
ATOM 681 C CA . LEU B 1 21 ? 5.184 2.605 -9.969 1 95.62 21 LEU B CA 1
ATOM 682 C C . LEU B 1 21 ? 4.973 3.822 -10.867 1 95.62 21 LEU B C 1
ATOM 684 O O . LEU B 1 21 ? 5.781 4.754 -10.852 1 95.62 21 LEU B O 1
ATOM 688 N N . LEU B 1 22 ? 3.859 3.777 -11.602 1 94 22 LEU B N 1
ATOM 689 C CA . LEU B 1 22 ? 3.504 4.926 -12.422 1 94 22 LEU B CA 1
ATOM 690 C C . LEU B 1 22 ? 2.789 5.992 -11.594 1 94 22 LEU B C 1
ATOM 692 O O . LEU B 1 22 ? 2.48 7.074 -12.102 1 94 22 LEU B O 1
ATOM 696 N N . GLY B 1 23 ? 2.525 5.656 -10.375 1 92.19 23 GLY B N 1
ATOM 697 C CA . GLY B 1 23 ? 1.967 6.664 -9.484 1 92.19 23 GLY B CA 1
ATOM 698 C C . GLY B 1 23 ? 0.522 6.395 -9.109 1 92.19 23 GLY B C 1
ATOM 699 O O . GLY B 1 23 ? -0.083 7.164 -8.359 1 92.19 23 GLY B O 1
ATOM 700 N N . TYR B 1 24 ? 0.005 5.316 -9.57 1 93.69 24 TYR B N 1
ATOM 701 C CA . TYR B 1 24 ? -1.395 5 -9.305 1 93.69 24 TYR B CA 1
ATOM 702 C C . TYR B 1 24 ? -1.519 3.959 -8.195 1 93.69 24 TYR B C 1
ATOM 704 O O . TYR B 1 24 ? -0.857 2.918 -8.234 1 93.69 24 TYR B O 1
ATOM 712 N N . ALA B 1 25 ? -2.354 4.234 -7.223 1 97.44 25 ALA B N 1
ATOM 713 C CA . ALA B 1 25 ? -2.656 3.236 -6.203 1 97.44 25 ALA B CA 1
ATOM 714 C C . ALA B 1 25 ? -3.639 2.193 -6.727 1 97.44 25 ALA B C 1
ATOM 716 O O . ALA B 1 25 ? -4.539 2.518 -7.504 1 97.44 25 ALA B O 1
ATOM 717 N N . VAL B 1 26 ? -3.387 0.943 -6.258 1 98.25 26 VAL B N 1
ATOM 718 C CA . VAL B 1 26 ? -4.277 -0.124 -6.699 1 98.25 26 VAL B CA 1
ATOM 719 C C . VAL B 1 26 ? -4.914 -0.803 -5.488 1 98.25 26 VAL B C 1
ATOM 721 O O . VAL B 1 26 ? -4.207 -1.309 -4.613 1 98.25 26 VAL B O 1
ATOM 724 N N . LYS B 1 27 ? -6.246 -0.804 -5.461 1 98.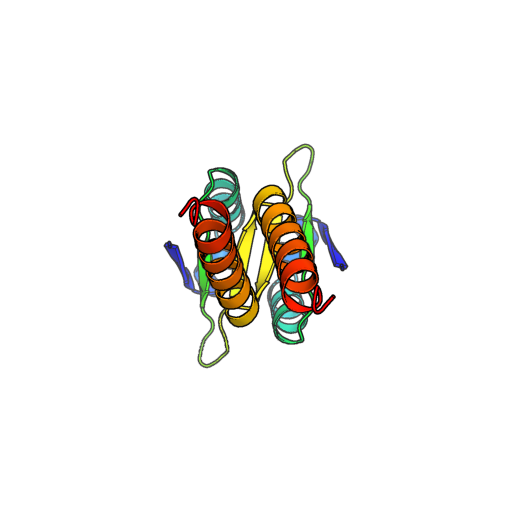44 27 LYS B N 1
ATOM 725 C CA . LYS B 1 27 ? -6.988 -1.494 -4.41 1 98.44 27 LYS B CA 1
ATOM 726 C C . LYS B 1 27 ? -7.238 -2.953 -4.781 1 98.44 27 LYS B C 1
ATOM 728 O O . LYS B 1 27 ? -7.754 -3.246 -5.863 1 98.44 27 LYS B O 1
ATOM 733 N N . ILE B 1 28 ? -6.809 -3.811 -3.922 1 98.31 28 ILE B N 1
ATOM 734 C CA . ILE B 1 28 ? -7.016 -5.238 -4.129 1 98.31 28 ILE B CA 1
ATOM 735 C C . ILE B 1 28 ? -8.125 -5.742 -3.207 1 98.31 28 ILE B C 1
ATOM 737 O O . ILE B 1 28 ? -7.992 -5.684 -1.981 1 98.31 28 ILE B O 1
ATOM 741 N N . THR B 1 29 ? -9.156 -6.262 -3.768 1 97.94 29 THR B N 1
ATOM 742 C CA . THR B 1 29 ? -10.312 -6.711 -3.01 1 97.94 29 THR B CA 1
ATOM 743 C C . THR B 1 29 ? -10.25 -8.219 -2.756 1 97.94 29 THR B C 1
ATOM 745 O O . THR B 1 29 ? -9.656 -8.961 -3.545 1 97.94 29 THR B O 1
ATOM 748 N N . ARG B 1 30 ? -10.875 -8.594 -1.665 1 94.62 30 ARG B N 1
ATOM 749 C CA . ARG B 1 30 ? -10.953 -9.992 -1.27 1 94.62 30 ARG B CA 1
ATOM 750 C C . ARG B 1 30 ? -12.391 -10.398 -0.987 1 94.62 30 ARG B C 1
ATOM 752 O O . ARG B 1 30 ? -13.211 -9.578 -0.573 1 94.62 30 ARG B O 1
ATOM 759 N N . LYS B 1 31 ? -12.641 -11.586 -1.252 1 91.94 31 LYS B N 1
ATOM 760 C CA . LYS B 1 31 ? -13.992 -12.062 -1 1 91.94 31 LYS B CA 1
ATOM 761 C C . LYS B 1 31 ? -14.328 -12.016 0.489 1 91.94 31 LYS B C 1
ATOM 763 O O . LYS B 1 31 ? -13.68 -12.688 1.298 1 91.94 31 LYS B O 1
ATOM 768 N N . GLU B 1 32 ? -15.203 -11.172 0.876 1 91.06 32 GLU B N 1
ATOM 769 C CA . GLU B 1 32 ? -15.75 -11.039 2.225 1 91.06 32 GLU B CA 1
A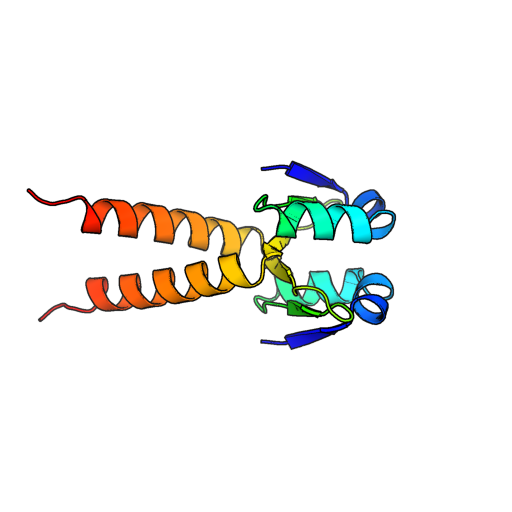TOM 770 C C . GLU B 1 32 ? -14.672 -10.641 3.221 1 91.06 32 GLU B C 1
ATOM 772 O O . GLU B 1 32 ? -14.766 -10.945 4.41 1 91.06 32 GLU B O 1
ATOM 777 N N . LYS B 1 33 ? -13.602 -10.219 2.725 1 91 33 LYS B N 1
ATOM 778 C CA . LYS B 1 33 ? -12.516 -9.766 3.584 1 91 33 LYS B CA 1
ATOM 779 C C . LYS B 1 33 ? -12.133 -8.32 3.281 1 91 33 LYS B C 1
ATOM 781 O O . LYS B 1 33 ? -12.523 -7.777 2.248 1 91 33 LYS B O 1
ATOM 786 N N . ASP B 1 34 ? -11.492 -7.77 4.242 1 94.12 34 ASP B N 1
ATOM 787 C CA . ASP B 1 34 ? -11.055 -6.387 4.066 1 94.12 34 ASP B CA 1
ATOM 788 C C . ASP B 1 34 ? -10.07 -6.262 2.902 1 94.12 34 ASP B C 1
ATOM 790 O O . ASP B 1 34 ? -9.219 -7.129 2.709 1 94.12 34 ASP B O 1
ATOM 794 N N . ALA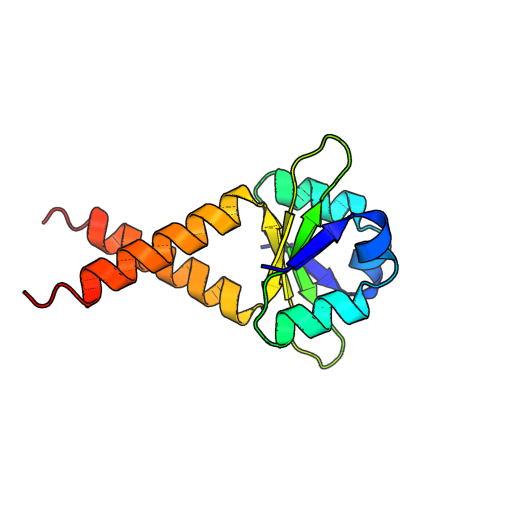 B 1 35 ? -10.18 -5.176 2.211 1 97.25 35 ALA B N 1
ATOM 795 C CA . ALA B 1 35 ? -9.305 -4.91 1.068 1 97.25 35 ALA B CA 1
ATOM 796 C C . ALA B 1 35 ? -7.949 -4.375 1.523 1 97.25 35 ALA B C 1
ATOM 798 O O . ALA B 1 35 ? -7.797 -3.953 2.672 1 97.25 35 ALA B O 1
ATOM 799 N N . VAL B 1 36 ? -6.969 -4.473 0.599 1 98.06 36 VAL B N 1
ATOM 800 C CA . VAL B 1 36 ? -5.645 -3.893 0.792 1 98.06 36 VAL B CA 1
ATOM 801 C C . VAL B 1 36 ? -5.305 -2.979 -0.383 1 98.06 36 VAL B C 1
ATOM 803 O O . VAL B 1 36 ? -5.977 -3.012 -1.417 1 98.06 36 VAL B O 1
ATOM 806 N N . VAL B 1 37 ? -4.305 -2.162 -0.214 1 98.25 37 VAL B N 1
ATOM 807 C CA . VAL B 1 37 ? -3.932 -1.201 -1.247 1 98.25 37 VAL B CA 1
ATOM 808 C C . VAL B 1 37 ? -2.426 -1.266 -1.491 1 98.25 37 VAL B C 1
ATOM 810 O O . VAL B 1 37 ? -1.638 -1.287 -0.544 1 98.25 37 VAL B O 1
ATOM 813 N N . LEU B 1 38 ? -2.09 -1.354 -2.727 1 98.44 38 LEU B N 1
ATOM 814 C CA . LEU B 1 38 ? -0.697 -1.348 -3.162 1 98.44 38 LEU B CA 1
ATOM 815 C C . LEU B 1 38 ? -0.278 0.045 -3.623 1 98.44 38 LEU B C 1
ATOM 817 O O . LEU B 1 38 ? -0.974 0.673 -4.426 1 98.44 38 LEU B O 1
ATOM 821 N N . ILE B 1 39 ? 0.868 0.511 -3.098 1 97.62 39 ILE B N 1
ATOM 822 C CA . ILE B 1 39 ? 1.391 1.829 -3.439 1 97.62 39 ILE B CA 1
ATOM 823 C C . ILE B 1 39 ? 2.9 1.747 -3.65 1 97.62 39 ILE B C 1
ATOM 825 O O . ILE B 1 39 ? 3.537 0.767 -3.254 1 97.62 39 ILE B O 1
ATOM 829 N N . SER B 1 40 ? 3.455 2.768 -4.293 1 97.69 40 SER B N 1
ATOM 830 C CA . SER B 1 40 ? 4.902 2.797 -4.473 1 97.69 40 SER B CA 1
ATOM 831 C C . SER B 1 40 ? 5.617 3.055 -3.148 1 97.69 40 SER B C 1
ATOM 833 O O . SER B 1 40 ? 5.031 3.611 -2.219 1 97.69 40 SER B O 1
ATOM 835 N N . GLU B 1 41 ? 6.844 2.658 -3.119 1 96.88 41 GLU B N 1
ATOM 836 C CA . GLU B 1 41 ? 7.641 2.975 -1.938 1 96.88 41 GLU B CA 1
ATOM 837 C C . GLU B 1 41 ? 7.711 4.48 -1.707 1 96.88 41 GLU B C 1
ATOM 839 O O . GLU B 1 41 ? 7.645 4.945 -0.566 1 96.88 41 GLU B O 1
ATOM 844 N N . LYS B 1 42 ? 7.84 5.195 -2.75 1 95.44 42 LYS B N 1
ATOM 845 C CA . LYS B 1 42 ? 7.895 6.648 -2.662 1 95.44 42 LYS B CA 1
ATOM 846 C C . LYS B 1 42 ? 6.637 7.207 -2 1 95.44 42 LYS B C 1
ATOM 848 O O . LYS B 1 42 ? 6.719 8.047 -1.101 1 95.44 42 LYS B O 1
ATOM 853 N N . ALA B 1 43 ? 5.52 6.766 -2.432 1 95.25 43 ALA B N 1
ATOM 854 C CA . ALA B 1 43 ? 4.246 7.203 -1.864 1 95.25 43 ALA B CA 1
ATOM 855 C C . ALA B 1 43 ? 4.156 6.855 -0.381 1 95.25 43 ALA B C 1
ATOM 857 O O . ALA B 1 43 ? 3.66 7.648 0.421 1 95.25 43 ALA B O 1
ATOM 858 N N . TYR B 1 44 ? 4.633 5.73 -0.062 1 96.19 44 TYR B N 1
ATOM 859 C CA . TYR B 1 44 ? 4.605 5.297 1.33 1 96.19 44 TYR B CA 1
ATOM 860 C C . TYR B 1 44 ? 5.453 6.211 2.205 1 96.19 44 TYR B C 1
ATOM 862 O O . TYR B 1 44 ? 5.062 6.543 3.328 1 96.19 44 TYR B O 1
ATOM 870 N N . LEU B 1 45 ? 6.586 6.566 1.711 1 95.44 45 LEU B N 1
ATOM 871 C CA . LEU B 1 45 ? 7.453 7.484 2.439 1 95.44 45 LEU B CA 1
ATOM 872 C C . LEU B 1 45 ? 6.777 8.844 2.625 1 95.44 45 LEU B C 1
ATOM 874 O O . LEU B 1 45 ? 6.887 9.453 3.689 1 95.44 45 LEU B O 1
ATOM 878 N N . GLU B 1 46 ? 6.121 9.266 1.604 1 93.75 46 GLU B N 1
ATOM 879 C CA . GLU B 1 46 ? 5.34 10.492 1.713 1 93.75 46 GLU B CA 1
ATOM 880 C C . GLU B 1 46 ? 4.277 10.375 2.803 1 93.75 46 GLU B C 1
ATOM 882 O O . GLU B 1 46 ? 4.047 11.328 3.557 1 93.75 46 GLU B O 1
ATOM 887 N N . TYR B 1 47 ? 3.59 9.242 2.83 1 94.12 47 TYR B N 1
ATOM 888 C CA . TYR B 1 47 ? 2.602 8.938 3.859 1 94.12 47 TYR B CA 1
ATOM 889 C C . TYR B 1 47 ? 3.213 9.039 5.25 1 94.12 47 TYR B C 1
ATOM 891 O O . TYR B 1 47 ? 2.688 9.75 6.117 1 94.12 47 TYR B O 1
ATOM 899 N N . LYS B 1 48 ? 4.301 8.375 5.48 1 94.81 48 LYS B N 1
ATOM 900 C CA . LYS B 1 48 ? 4.953 8.398 6.785 1 94.81 48 LYS B CA 1
ATOM 901 C C . LYS B 1 48 ? 5.352 9.812 7.176 1 94.81 48 LYS B C 1
ATOM 903 O O . LYS B 1 48 ? 5.188 10.219 8.328 1 94.81 48 LYS B O 1
ATOM 908 N N . ASN B 1 49 ? 5.855 10.547 6.258 1 95.81 49 ASN B N 1
ATOM 909 C CA . ASN B 1 49 ? 6.246 11.93 6.492 1 95.81 49 ASN B CA 1
ATOM 910 C C . ASN B 1 49 ? 5.043 12.797 6.855 1 95.81 49 ASN B C 1
ATOM 912 O O . ASN B 1 49 ? 5.121 13.617 7.773 1 95.81 49 ASN B O 1
ATOM 916 N N . ALA B 1 50 ? 4.027 12.609 6.062 1 94.62 50 ALA B N 1
ATOM 917 C CA . ALA B 1 50 ? 2.805 13.359 6.316 1 94.62 50 ALA B CA 1
ATOM 918 C C . ALA B 1 50 ? 2.279 13.094 7.723 1 94.62 50 ALA B C 1
ATOM 920 O O . ALA B 1 50 ? 1.881 14.023 8.43 1 94.62 50 ALA B O 1
ATOM 921 N N . MET B 1 51 ? 2.24 11.812 8.07 1 93.5 51 MET B N 1
ATOM 922 C CA . MET B 1 51 ? 1.772 11.43 9.398 1 93.5 51 MET B CA 1
ATOM 923 C C . MET B 1 51 ? 2.658 12.031 10.484 1 93.5 51 MET B C 1
ATOM 925 O O . MET B 1 51 ? 2.16 12.516 11.5 1 93.5 51 MET B O 1
ATOM 929 N N . PHE B 1 52 ? 3.895 12.016 10.234 1 94.56 52 PHE B N 1
ATOM 930 C CA . PHE B 1 52 ? 4.855 12.57 11.18 1 94.56 52 PHE B CA 1
ATOM 931 C C . PHE B 1 52 ? 4.641 14.07 11.359 1 94.56 52 PHE B C 1
ATOM 933 O O . PHE B 1 52 ? 4.562 14.562 12.484 1 94.56 52 PHE B O 1
ATOM 940 N N . GLU B 1 53 ? 4.543 14.781 10.266 1 93.31 53 GLU B N 1
ATOM 941 C CA . GLU B 1 53 ? 4.359 16.219 10.266 1 93.31 53 GLU B CA 1
ATOM 942 C C . GLU B 1 53 ? 3.041 16.609 10.93 1 93.31 53 GLU B C 1
ATOM 944 O O . GLU B 1 53 ? 2.986 17.578 11.703 1 93.31 53 GLU B O 1
ATOM 949 N N . LEU B 1 54 ? 2.086 15.906 10.602 1 93.06 54 LEU B N 1
ATOM 950 C CA . LEU B 1 54 ? 0.773 16.188 11.172 1 93.06 54 LEU B CA 1
ATOM 951 C C . LEU B 1 54 ? 0.8 16.031 12.688 1 93.06 54 LEU B C 1
ATOM 953 O O . LEU B 1 54 ? 0.233 16.859 13.414 1 93.06 54 LEU B O 1
ATOM 957 N N . ASN B 1 55 ? 1.339 14.883 13.141 1 90.81 55 ASN B N 1
ATOM 958 C CA . ASN B 1 55 ? 1.46 14.641 14.57 1 90.81 55 ASN B CA 1
ATOM 959 C C . ASN B 1 55 ? 2.234 15.75 15.273 1 90.81 55 ASN B C 1
ATOM 961 O O . ASN B 1 55 ? 1.882 16.156 16.375 1 90.81 55 ASN B O 1
ATOM 965 N N . LYS B 1 56 ? 3.213 16.312 14.625 1 90.19 56 LYS B N 1
ATOM 966 C CA . LYS B 1 56 ? 3.998 17.422 15.156 1 90.19 56 LYS B CA 1
ATOM 967 C C . LYS B 1 56 ? 3.156 18.688 15.281 1 90.19 56 LYS B C 1
ATOM 969 O O . LYS B 1 56 ? 3.275 19.422 16.25 1 90.19 56 LYS B O 1
ATOM 974 N N . LEU B 1 57 ? 2.422 18.922 14.32 1 86.12 57 LEU B N 1
ATOM 975 C CA . LEU B 1 57 ? 1.592 20.109 14.281 1 86.12 57 LEU B CA 1
ATOM 976 C C . LEU B 1 57 ? 0.461 20.031 15.297 1 86.12 57 LEU B C 1
ATOM 978 O O . LEU B 1 57 ? 0.057 21.047 15.867 1 86.12 57 LEU B O 1
ATOM 982 N N . LYS B 1 58 ? -0.009 18.875 15.523 1 84.06 58 LYS B N 1
ATOM 983 C CA . LYS B 1 58 ? -1.108 18.672 16.469 1 84.06 58 LYS B CA 1
ATOM 984 C C . LYS B 1 58 ? -0.614 18.719 17.906 1 84.06 58 LYS B C 1
ATOM 986 O O . LYS B 1 58 ? -1.35 19.125 18.812 1 84.06 58 LYS B O 1
ATOM 991 N N . ASN B 1 59 ? 0.421 18.094 18.031 1 83.44 59 ASN B N 1
ATOM 992 C CA . ASN B 1 59 ? 0.965 18.094 19.391 1 83.44 59 ASN B CA 1
ATOM 993 C C . ASN B 1 59 ? 1.62 19.422 19.734 1 83.44 59 ASN B C 1
ATOM 995 O O . ASN B 1 59 ? 2.115 19.609 20.844 1 83.44 59 ASN B O 1
ATOM 999 N N . LYS B 1 60 ? 2.043 20.266 18.719 1 66.62 60 LYS B N 1
ATOM 1000 C CA . LYS B 1 60 ? 2.572 21.578 19.031 1 66.62 60 LYS B CA 1
ATOM 1001 C C . LYS B 1 60 ? 1.622 22.359 19.938 1 66.62 60 LYS B C 1
ATOM 1003 O O . LYS B 1 60 ? 1.678 23.578 20 1 66.62 60 LYS B O 1
ATOM 1008 N N . ASP B 1 61 ? 0.777 21.812 20.719 1 50.41 61 ASP B N 1
ATOM 1009 C CA . ASP B 1 61 ? 0.427 22.656 21.859 1 50.41 61 ASP B CA 1
ATOM 1010 C C . ASP B 1 61 ? 1.679 23.156 22.578 1 50.41 61 ASP B C 1
ATOM 1012 O O . ASP B 1 61 ? 2.494 22.344 23.047 1 50.41 61 ASP B O 1
ATOM 1016 N N . PHE B 1 62 ? 2.291 24.141 22.031 1 35.78 62 PHE B N 1
ATOM 1017 C CA . PHE B 1 62 ? 3.104 25.031 22.859 1 35.78 62 PHE B CA 1
ATOM 1018 C C . PHE B 1 62 ? 2.289 25.578 24.031 1 35.78 62 PHE B C 1
ATOM 1020 O O . PHE B 1 62 ? 1.061 25.656 23.953 1 35.78 62 PHE B O 1
#

Sequence (124 aa):
MEQINYANARSQFSKVMERVLLGYAVKITRKEKDAVVLISEKAYLEYKNAMFELNKLKNKDFMEQINYANARSQFSKVMERVLLGYAVKITRKEKDAVVLISEKAYLEYKNAMFELNKLKNKDF

Organism: Acinetobacter pittii (strain PHEA-2) (NCBI:txid871585)

Solvent-accessible surface area (backbone atoms only — not comparable to full-atom values): 6678 Å² total; per-residue (Å²): 127,48,75,41,44,48,70,58,41,63,76,39,40,70,62,53,51,52,46,15,70,72,69,40,45,36,37,35,36,43,88,97,44,82,43,32,29,36,33,22,43,69,56,49,54,50,37,53,49,35,50,51,51,47,52,50,63,65,60,56,70,121,127,49,75,41,44,48,71,58,40,63,76,40,39,69,63,53,52,52,45,15,71,73,70,42,46,37,36,36,36,43,89,95,45,82,43,32,30,37,31,24,43,67,56,48,52,51,36,53,49,33,49,51,51,47,52,50,64,66,59,53,70,119